Protein AF-A0A0E2YWQ9-F1 (afdb_monomer_lite)

pLDDT: mean 86.14, std 8.33, range [68.44, 97.25]

Foldseek 3Di:
DDPVQVVVLVVLCVVFNDPPDDADSDDDQDQPQRVVVVVCVVVVHDDPDDDDDLVVVQVVQVVQVVVCVVVVHDRPDHNVNSVVSPDRPDDDRPCSCVGRVD

InterPro domains:
  IPR036291 NAD(P)-binding domain superfamily [SSF51735] (2-101)

Radius of gyration: 19.02 Å; chains: 1; bounding box: 44×25×51 Å

Sequence (102 aa):
AHVDDIAQGHLLAFQHGKPGERYILGGDNMLLLQILQLIDEINGTRRKRVNIPINVMLPMAWCMEKIALFTRSEPRATLDSIHMAKKLMFFSSAKAKRELGY

Organism: NCBI:txid314279

Structure (mmCIF, N/CA/C/O backbone):
data_AF-A0A0E2YWQ9-F1
#
_entry.id   AF-A0A0E2YWQ9-F1
#
loop_
_atom_site.group_PDB
_atom_site.id
_atom_site.type_symbol
_atom_site.label_atom_id
_atom_site.label_alt_id
_atom_site.label_comp_id
_atom_site.label_asym_id
_atom_site.label_entity_id
_atom_site.label_seq_id
_atom_site.pdbx_PDB_ins_code
_atom_site.Cartn_x
_atom_site.Cartn_y
_atom_site.Cartn_z
_atom_site.occupancy
_atom_site.B_iso_or_equiv
_atom_site.auth_seq_id
_atom_site.auth_comp_id
_atom_site.auth_asym_id
_atom_site.auth_atom_id
_atom_site.pdbx_PDB_model_num
ATOM 1 N N . ALA A 1 1 ? -2.680 -1.286 -4.955 1.00 79.50 1 ALA A N 1
ATOM 2 C CA . ALA A 1 1 ? -2.201 -2.387 -5.802 1.00 79.50 1 ALA A CA 1
ATOM 3 C C . ALA A 1 1 ? -2.767 -3.644 -5.194 1.00 79.50 1 ALA A C 1
ATOM 5 O O . ALA A 1 1 ? -2.669 -3.814 -3.979 1.00 79.50 1 ALA A O 1
ATOM 6 N N . HIS A 1 2 ? -3.454 -4.425 -6.008 1.00 91.44 2 HIS A N 1
ATOM 7 C CA . HIS A 1 2 ? -3.989 -5.717 -5.633 1.00 91.44 2 HIS A CA 1
ATOM 8 C C . HIS A 1 2 ? -2.854 -6.743 -5.514 1.00 91.44 2 HIS A C 1
ATOM 10 O O . HIS A 1 2 ? -1.740 -6.512 -5.985 1.00 91.44 2 HIS A O 1
ATOM 16 N N . VAL A 1 3 ? -3.128 -7.889 -4.891 1.00 94.19 3 VAL A N 1
ATOM 17 C CA . VAL A 1 3 ? -2.146 -8.984 -4.796 1.00 94.19 3 VAL A CA 1
ATOM 18 C C . VAL A 1 3 ? -1.733 -9.469 -6.192 1.00 94.19 3 VAL A C 1
ATOM 20 O O . VAL A 1 3 ? -0.561 -9.770 -6.413 1.00 94.19 3 VAL A O 1
ATOM 23 N N . ASP A 1 4 ? -2.664 -9.452 -7.147 1.00 94.62 4 ASP A N 1
ATOM 24 C CA . ASP A 1 4 ? -2.399 -9.836 -8.538 1.00 94.62 4 ASP A CA 1
ATOM 25 C C . ASP A 1 4 ? -1.442 -8.864 -9.239 1.00 94.62 4 ASP A C 1
ATOM 27 O O . ASP A 1 4 ? -0.539 -9.307 -9.948 1.00 94.62 4 ASP A O 1
ATOM 31 N N . ASP A 1 5 ? -1.562 -7.557 -8.971 1.00 94.19 5 ASP A N 1
ATOM 32 C CA . ASP A 1 5 ? -0.631 -6.555 -9.501 1.00 94.19 5 ASP A CA 1
ATOM 33 C C . ASP A 1 5 ? 0.790 -6.858 -9.014 1.00 94.19 5 ASP A C 1
ATOM 35 O O . ASP A 1 5 ? 1.741 -6.827 -9.788 1.00 94.19 5 ASP A O 1
ATOM 39 N N . ILE A 1 6 ? 0.949 -7.201 -7.731 1.00 95.62 6 ILE A N 1
ATOM 40 C CA . ILE A 1 6 ? 2.259 -7.519 -7.148 1.00 95.62 6 ILE A CA 1
ATOM 41 C C . ILE A 1 6 ? 2.845 -8.771 -7.808 1.00 95.62 6 ILE A C 1
ATOM 43 O O . ILE A 1 6 ? 4.022 -8.777 -8.175 1.00 95.62 6 ILE A O 1
ATOM 47 N N . ALA A 1 7 ? 2.032 -9.813 -8.004 1.00 96.38 7 ALA A N 1
ATOM 48 C CA . ALA A 1 7 ? 2.453 -11.026 -8.698 1.00 96.38 7 ALA A CA 1
ATOM 49 C C . ALA A 1 7 ? 2.911 -10.723 -10.136 1.00 96.38 7 ALA A C 1
ATOM 51 O O . ALA A 1 7 ? 3.987 -11.163 -10.551 1.00 96.38 7 ALA A O 1
ATOM 52 N N . GLN A 1 8 ? 2.153 -9.906 -10.871 1.00 95.69 8 GLN A N 1
ATOM 53 C CA . GLN A 1 8 ? 2.534 -9.447 -12.205 1.00 95.69 8 GLN A CA 1
ATOM 54 C C . GLN A 1 8 ? 3.811 -8.596 -12.171 1.00 95.69 8 GLN A C 1
ATOM 56 O O . GLN A 1 8 ? 4.704 -8.786 -12.994 1.00 95.69 8 GLN A O 1
ATOM 61 N N . GLY A 1 9 ? 3.953 -7.705 -11.192 1.00 96.00 9 GLY A N 1
ATOM 62 C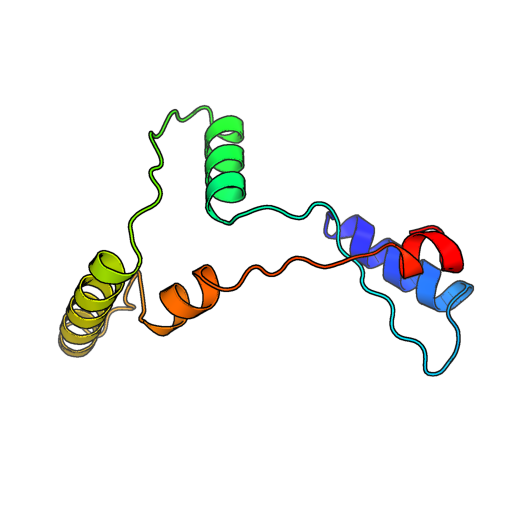 CA . GLY A 1 9 ? 5.142 -6.879 -11.002 1.00 96.00 9 GLY A CA 1
ATOM 63 C C . GLY A 1 9 ? 6.407 -7.705 -10.763 1.00 96.00 9 GLY A C 1
ATOM 64 O O . GLY A 1 9 ? 7.469 -7.355 -11.277 1.00 96.00 9 GLY A O 1
ATOM 65 N N . HIS A 1 10 ? 6.305 -8.838 -10.062 1.00 97.25 10 HIS A N 1
ATOM 66 C CA . HIS A 1 10 ? 7.414 -9.788 -9.930 1.00 97.25 10 HIS A CA 1
ATOM 67 C C . HIS A 1 10 ? 7.800 -10.433 -11.266 1.00 97.25 10 HIS A C 1
ATOM 69 O O . HIS A 1 10 ? 8.992 -10.534 -11.563 1.00 97.25 10 HIS A O 1
ATOM 75 N N . LEU A 1 11 ? 6.822 -10.825 -12.089 1.00 96.94 11 LEU A N 1
ATOM 76 C CA . LEU A 1 11 ? 7.081 -11.352 -13.432 1.00 96.94 11 LEU A CA 1
ATOM 77 C C . LEU A 1 11 ? 7.773 -10.302 -14.318 1.00 96.94 11 LEU A C 1
ATOM 79 O O . LEU A 1 11 ? 8.771 -10.603 -14.972 1.00 96.94 11 LEU A O 1
ATOM 83 N N . LEU A 1 12 ? 7.293 -9.057 -14.286 1.00 96.62 12 LEU A N 1
ATOM 84 C CA . LEU A 1 12 ? 7.879 -7.945 -15.038 1.00 96.62 12 LEU A CA 1
ATOM 85 C C . LEU A 1 12 ? 9.302 -7.626 -14.564 1.00 96.62 12 LEU A C 1
ATOM 87 O O . LEU A 1 12 ? 10.189 -7.388 -15.379 1.00 96.62 12 LEU A O 1
ATOM 91 N N . ALA A 1 13 ? 9.559 -7.679 -13.255 1.00 96.56 13 ALA A N 1
ATOM 92 C CA . ALA A 1 13 ? 10.903 -7.523 -12.707 1.00 96.56 13 ALA A CA 1
ATOM 93 C C . ALA A 1 13 ? 11.846 -8.650 -13.152 1.00 96.56 13 ALA A C 1
ATOM 95 O O . ALA A 1 13 ? 13.020 -8.393 -13.400 1.00 96.56 13 ALA A O 1
ATOM 96 N N . PHE A 1 14 ? 11.350 -9.881 -13.295 1.00 95.44 14 PHE A N 1
ATOM 97 C CA . PHE A 1 14 ? 12.138 -10.984 -13.845 1.00 95.44 14 PHE A CA 1
ATOM 98 C C . PHE A 1 14 ? 12.468 -10.778 -15.333 1.00 95.44 14 PHE A C 1
ATOM 100 O O . PHE A 1 14 ? 13.588 -11.052 -15.754 1.00 95.44 14 PHE A O 1
ATOM 107 N N . GLN A 1 15 ? 11.519 -10.272 -16.125 1.00 96.00 15 GLN A N 1
ATOM 108 C CA . GLN A 1 15 ? 11.680 -10.096 -17.574 1.00 96.00 15 GLN A CA 1
ATOM 109 C C . GLN A 1 15 ? 12.481 -8.844 -17.962 1.00 96.00 15 GLN A C 1
ATOM 111 O O . GLN A 1 15 ? 13.232 -8.868 -18.937 1.00 96.00 15 GLN A O 1
ATOM 116 N N . HIS A 1 16 ? 12.305 -7.744 -17.229 1.00 96.19 16 HIS A N 1
ATOM 117 C CA . HIS A 1 16 ? 12.801 -6.413 -17.605 1.00 96.19 16 HIS A CA 1
ATOM 118 C C . HIS A 1 16 ? 13.659 -5.744 -16.525 1.00 96.19 16 HIS A C 1
ATOM 120 O O . HIS A 1 16 ? 14.265 -4.699 -16.770 1.00 96.19 16 HIS A O 1
ATOM 126 N N . GLY A 1 17 ? 13.720 -6.325 -15.325 1.00 95.19 17 GLY A N 1
ATOM 127 C CA . GLY A 1 17 ? 14.497 -5.777 -14.223 1.00 95.19 17 GLY A CA 1
ATOM 128 C C . GLY A 1 17 ? 16.001 -5.879 -14.450 1.00 95.19 17 GLY A C 1
ATOM 129 O O . GLY A 1 17 ? 16.507 -6.732 -15.179 1.00 95.19 17 GLY A O 1
ATOM 130 N N . LYS A 1 18 ? 16.735 -4.986 -13.786 1.00 96.75 18 LYS A N 1
ATOM 131 C CA . LYS A 1 18 ? 18.199 -4.947 -13.825 1.00 96.75 18 LYS A CA 1
ATOM 132 C C . LYS A 1 18 ? 18.786 -5.494 -12.519 1.00 96.75 18 LYS A C 1
ATOM 134 O O . LYS A 1 18 ? 18.301 -5.125 -11.445 1.00 96.75 18 LYS A O 1
ATOM 139 N N . PRO A 1 19 ? 19.838 -6.331 -12.568 1.00 95.31 19 PRO A N 1
ATOM 140 C CA . PRO A 1 19 ? 20.523 -6.790 -11.364 1.00 95.31 19 PRO A CA 1
ATOM 141 C C . PRO A 1 19 ? 21.008 -5.621 -10.498 1.00 95.31 19 PRO A C 1
ATOM 143 O O . PRO A 1 19 ? 21.572 -4.656 -11.006 1.00 95.31 19 PRO A O 1
ATOM 146 N N . GLY A 1 20 ? 20.786 -5.714 -9.185 1.00 95.12 20 GLY A N 1
ATOM 147 C CA . GLY A 1 20 ? 21.152 -4.671 -8.217 1.00 95.12 20 GLY A CA 1
ATOM 148 C C . GLY A 1 20 ? 20.111 -3.559 -8.040 1.00 95.12 20 GLY A C 1
ATOM 149 O O . GLY A 1 20 ? 20.185 -2.815 -7.062 1.00 95.12 20 GLY A O 1
ATOM 150 N N . GLU A 1 21 ? 19.105 -3.473 -8.913 1.00 96.19 21 GLU A N 1
ATOM 151 C CA . GLU A 1 21 ? 18.051 -2.468 -8.807 1.00 96.19 21 GLU A CA 1
ATOM 152 C C . GLU A 1 21 ? 16.908 -2.899 -7.878 1.00 96.19 21 GLU A C 1
ATOM 154 O O . GLU A 1 21 ? 16.590 -4.077 -7.721 1.00 96.19 21 GLU A O 1
ATOM 159 N N . ARG A 1 22 ? 16.253 -1.907 -7.264 1.00 96.12 22 ARG A N 1
ATOM 160 C CA . ARG A 1 22 ? 15.047 -2.091 -6.441 1.00 96.12 22 ARG A CA 1
ATOM 161 C C . ARG A 1 22 ? 13.859 -1.382 -7.076 1.00 96.12 22 ARG A C 1
ATOM 163 O O . ARG A 1 22 ? 14.000 -0.239 -7.521 1.00 96.12 22 ARG A O 1
ATOM 170 N N . TYR A 1 23 ? 12.704 -2.038 -7.070 1.00 95.38 23 TYR A N 1
ATOM 171 C CA . TYR A 1 23 ? 11.454 -1.540 -7.639 1.00 95.38 23 TYR A CA 1
ATOM 172 C C . TYR A 1 23 ? 10.353 -1.612 -6.583 1.00 95.38 23 TYR A C 1
ATOM 174 O O . TYR A 1 23 ? 10.131 -2.659 -5.983 1.00 95.38 23 TYR A O 1
ATOM 182 N N . ILE A 1 24 ? 9.690 -0.484 -6.327 1.00 96.00 24 ILE A N 1
ATOM 183 C CA . ILE A 1 24 ? 8.552 -0.429 -5.407 1.00 96.00 24 ILE A CA 1
ATOM 184 C C . ILE A 1 24 ? 7.293 -0.802 -6.188 1.00 96.00 24 ILE A C 1
ATOM 186 O O . ILE A 1 24 ? 6.935 -0.105 -7.138 1.00 96.00 24 ILE A O 1
ATOM 190 N N . LEU A 1 25 ? 6.621 -1.869 -5.756 1.00 95.06 25 LEU A N 1
ATOM 191 C CA . LEU A 1 25 ? 5.344 -2.327 -6.303 1.00 95.06 25 LEU A CA 1
ATOM 192 C C . LEU A 1 25 ? 4.186 -1.829 -5.426 1.00 95.06 25 LEU A C 1
ATOM 194 O O . LEU A 1 25 ? 3.580 -2.573 -4.662 1.00 95.06 25 LEU A O 1
ATOM 198 N N . GLY A 1 26 ? 3.923 -0.525 -5.474 1.00 92.00 26 GLY A N 1
ATOM 199 C CA . GLY A 1 26 ? 2.814 0.123 -4.763 1.00 92.00 26 GLY A CA 1
ATOM 200 C C . GLY A 1 26 ? 1.670 0.509 -5.701 1.00 92.00 26 GLY A C 1
ATOM 201 O O . GLY A 1 26 ? 1.873 0.622 -6.910 1.00 92.00 26 GLY A O 1
ATOM 202 N N . GLY A 1 27 ? 0.479 0.745 -5.153 1.00 87.88 27 GLY A N 1
ATOM 203 C CA . GLY A 1 27 ? -0.615 1.400 -5.882 1.00 87.88 27 GLY A CA 1
ATOM 204 C C . GLY A 1 27 ? -0.888 2.776 -5.300 1.00 87.88 27 GLY A C 1
ATOM 205 O O . GLY A 1 27 ? 0.040 3.562 -5.124 1.00 87.88 27 GLY A O 1
ATOM 206 N N . ASP A 1 28 ? -2.148 3.047 -4.978 1.00 88.62 28 ASP A N 1
ATOM 207 C CA . ASP A 1 28 ? -2.538 4.339 -4.431 1.00 88.62 28 ASP A CA 1
ATOM 208 C C . ASP A 1 28 ? -2.051 4.542 -2.996 1.00 88.62 28 ASP A C 1
ATOM 210 O O . ASP A 1 28 ? -2.131 3.657 -2.140 1.00 88.62 28 ASP A O 1
ATOM 214 N N . ASN A 1 29 ? -1.568 5.753 -2.736 1.00 89.00 29 ASN A N 1
ATOM 215 C CA . ASN A 1 29 ? -1.205 6.196 -1.401 1.00 89.00 29 ASN A CA 1
ATOM 216 C C . ASN A 1 29 ? -2.475 6.611 -0.657 1.00 89.00 29 ASN A C 1
ATOM 218 O O . ASN A 1 29 ? -3.083 7.631 -0.980 1.00 89.00 29 ASN A O 1
ATOM 222 N N . MET A 1 30 ? -2.861 5.826 0.347 1.00 86.81 30 MET A N 1
ATOM 223 C CA . MET A 1 30 ? -4.054 6.075 1.152 1.00 86.81 30 MET A CA 1
ATOM 224 C C . MET A 1 30 ? -3.707 6.192 2.633 1.00 86.81 30 MET A C 1
ATOM 226 O O . MET A 1 30 ? -2.893 5.442 3.172 1.00 86.81 30 MET A O 1
ATOM 230 N N . LEU A 1 31 ? -4.361 7.128 3.315 1.00 86.19 31 LEU A N 1
ATOM 231 C CA . LEU A 1 31 ? -4.360 7.196 4.772 1.00 86.19 31 LEU A CA 1
ATOM 232 C C . LEU A 1 31 ? -5.131 6.008 5.355 1.00 86.19 31 LEU A C 1
ATOM 234 O O . LEU A 1 31 ? -6.132 5.574 4.785 1.00 86.19 31 LEU A O 1
ATOM 238 N N . LEU A 1 32 ? -4.759 5.560 6.558 1.00 83.06 32 LEU A N 1
ATOM 239 C CA . LEU A 1 32 ? -5.497 4.506 7.267 1.00 83.06 32 LEU A CA 1
ATOM 240 C C . LEU A 1 32 ? -6.994 4.837 7.401 1.00 83.06 32 LEU A C 1
ATOM 242 O O . LEU A 1 32 ? -7.845 3.973 7.210 1.00 83.06 32 LEU A O 1
ATOM 246 N N . LEU A 1 33 ? -7.327 6.105 7.671 1.00 85.12 33 LEU A N 1
ATOM 247 C CA . LEU A 1 33 ? -8.716 6.566 7.730 1.00 85.12 33 LEU A CA 1
ATOM 248 C C . LEU A 1 33 ? -9.453 6.361 6.398 1.00 85.12 33 LEU A C 1
ATOM 250 O O . L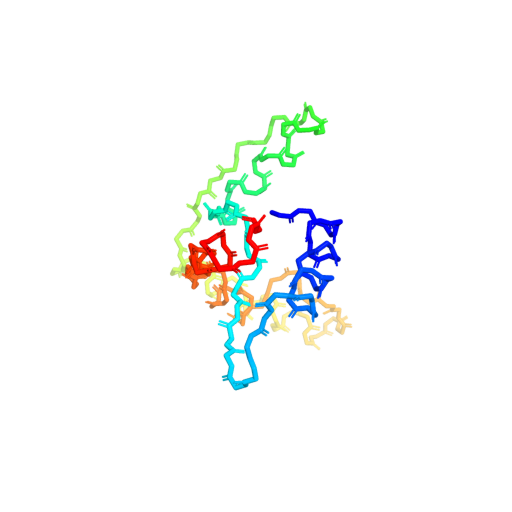EU A 1 33 ? -10.597 5.920 6.414 1.00 85.12 33 LEU A O 1
ATOM 254 N N . GLN A 1 34 ? -8.797 6.642 5.269 1.00 88.06 34 GLN A N 1
ATOM 255 C CA . GLN A 1 34 ? -9.380 6.471 3.936 1.00 88.06 34 GLN A CA 1
ATOM 256 C C . GLN A 1 34 ? -9.613 4.991 3.622 1.00 88.06 34 GLN A C 1
ATOM 258 O O . GLN A 1 34 ? -10.669 4.644 3.108 1.00 88.06 34 GLN A O 1
ATOM 263 N N . ILE A 1 35 ? -8.680 4.108 3.996 1.00 88.44 35 ILE A N 1
ATOM 264 C CA . ILE A 1 35 ? -8.850 2.652 3.849 1.00 88.44 35 ILE A CA 1
ATOM 265 C C . ILE A 1 35 ? -10.079 2.180 4.637 1.00 88.44 35 ILE A C 1
ATOM 267 O O . ILE A 1 35 ? -10.925 1.457 4.119 1.00 88.44 35 ILE A O 1
ATOM 271 N N . LEU A 1 36 ? -10.216 2.625 5.887 1.00 88.31 36 LEU A N 1
ATOM 272 C CA . LEU A 1 36 ? -11.349 2.260 6.737 1.00 88.31 36 LEU A CA 1
ATOM 273 C C . LEU A 1 36 ? -12.689 2.815 6.222 1.00 88.31 36 LEU A C 1
ATOM 275 O O . LEU A 1 36 ? -13.716 2.157 6.374 1.00 88.31 36 LEU A O 1
ATOM 279 N N . GLN A 1 37 ? -12.686 4.011 5.629 1.00 90.44 37 GLN A N 1
ATOM 280 C CA . GLN A 1 37 ? -13.861 4.599 4.977 1.00 90.44 37 GLN A CA 1
ATOM 281 C C . GLN A 1 37 ? -14.243 3.838 3.701 1.00 90.44 37 GLN A C 1
ATOM 283 O O . GLN A 1 37 ? -15.424 3.593 3.485 1.00 90.44 37 GLN A O 1
ATOM 288 N N . LEU A 1 38 ? -13.263 3.400 2.908 1.00 90.00 38 LEU A N 1
ATOM 289 C CA . LEU A 1 38 ? -13.503 2.579 1.722 1.00 90.00 38 LEU A CA 1
ATOM 290 C C . LEU A 1 38 ? -14.139 1.230 2.095 1.00 90.00 38 LEU A C 1
ATOM 292 O O . LEU A 1 38 ? -15.094 0.795 1.463 1.00 90.00 38 LEU A O 1
ATOM 296 N N . ILE A 1 39 ? -13.667 0.590 3.171 1.00 90.75 39 ILE A N 1
ATOM 297 C CA . ILE A 1 39 ? -14.266 -0.651 3.693 1.00 90.75 39 ILE A CA 1
ATOM 298 C C . ILE A 1 39 ? -15.725 -0.429 4.119 1.00 90.75 39 ILE A C 1
ATOM 300 O O . ILE A 1 39 ? -16.579 -1.283 3.884 1.00 90.75 39 ILE A O 1
ATOM 304 N N . ASP A 1 40 ? -16.019 0.698 4.762 1.00 90.12 40 ASP A N 1
ATOM 305 C CA . ASP A 1 40 ? -17.382 1.050 5.167 1.00 90.12 40 ASP A CA 1
ATOM 306 C C . ASP A 1 40 ? -18.311 1.250 3.971 1.00 90.12 40 ASP A C 1
ATOM 308 O O . ASP A 1 40 ? -19.456 0.800 4.005 1.00 90.12 40 ASP A O 1
ATOM 312 N N . GLU A 1 41 ? -17.809 1.909 2.927 1.00 90.75 41 GLU A N 1
ATOM 313 C CA . GLU A 1 41 ? -18.526 2.129 1.676 1.00 90.75 41 GLU A CA 1
ATOM 314 C C . GLU A 1 41 ? -18.848 0.801 0.984 1.00 90.75 41 GLU A C 1
ATOM 316 O O . GLU A 1 41 ? -20.008 0.558 0.654 1.00 90.75 41 GLU A O 1
ATOM 321 N N . ILE A 1 42 ? -17.864 -0.099 0.876 1.00 91.88 42 ILE A N 1
ATOM 322 C CA . ILE A 1 42 ? -18.041 -1.442 0.302 1.00 91.88 42 ILE A CA 1
ATOM 323 C C . ILE A 1 42 ? -19.081 -2.258 1.087 1.00 91.88 42 ILE A C 1
ATOM 325 O O . ILE A 1 42 ? -19.911 -2.939 0.492 1.00 91.88 42 ILE A O 1
ATOM 329 N N . ASN A 1 43 ? -19.075 -2.176 2.421 1.00 91.69 43 ASN A N 1
ATOM 330 C CA . ASN A 1 43 ? -20.030 -2.896 3.272 1.00 91.69 43 ASN A CA 1
ATOM 331 C C . ASN A 1 43 ? -21.403 -2.204 3.385 1.00 91.69 43 ASN A C 1
ATOM 333 O O . ASN A 1 43 ? -22.292 -2.716 4.067 1.00 91.69 43 ASN A O 1
ATOM 337 N N . GLY A 1 44 ? -21.582 -1.018 2.792 1.00 88.88 44 GLY A N 1
ATOM 338 C CA . GLY A 1 44 ? -22.802 -0.217 2.925 1.00 88.88 44 GLY A CA 1
ATOM 339 C C . GLY A 1 44 ? -23.046 0.334 4.337 1.00 88.88 44 GLY A C 1
ATOM 340 O O . GLY A 1 44 ? -24.134 0.830 4.638 1.00 88.88 44 GLY A O 1
ATOM 341 N N . THR A 1 45 ? -22.057 0.273 5.231 1.00 84.50 45 THR A N 1
ATOM 342 C CA . THR A 1 45 ? -22.194 0.733 6.615 1.00 84.50 45 THR A CA 1
ATOM 343 C C . THR A 1 45 ? -21.701 2.165 6.756 1.00 84.50 45 THR A C 1
ATOM 345 O O . THR A 1 45 ? -20.502 2.416 6.740 1.00 84.50 45 THR A O 1
ATOM 348 N N . ARG A 1 46 ? -22.594 3.134 6.979 1.00 72.50 46 ARG A N 1
ATOM 349 C CA . ARG A 1 46 ? -22.174 4.522 7.244 1.00 72.50 46 ARG A CA 1
ATOM 350 C C . ARG A 1 46 ? -21.702 4.695 8.688 1.00 72.50 46 ARG A C 1
ATOM 352 O O . ARG A 1 46 ? -22.495 5.043 9.562 1.00 72.50 46 ARG A O 1
ATOM 359 N N . ARG A 1 47 ? -20.404 4.508 8.950 1.00 77.00 47 ARG A N 1
ATOM 360 C CA . ARG A 1 47 ? -19.794 4.918 10.226 1.00 77.00 47 ARG A CA 1
ATOM 361 C C . ARG A 1 47 ? -19.165 6.299 10.077 1.00 77.00 47 ARG A C 1
ATOM 363 O O . ARG A 1 47 ? -18.380 6.552 9.168 1.00 77.00 47 ARG A O 1
ATOM 370 N N . LYS A 1 48 ? -19.470 7.208 11.007 1.00 78.06 48 LYS A N 1
ATOM 371 C CA . LYS A 1 48 ? -18.761 8.492 11.116 1.00 78.06 48 LYS A CA 1
ATOM 372 C C . LYS A 1 48 ? -17.378 8.248 11.715 1.00 78.06 48 LYS A C 1
ATOM 374 O O . LYS A 1 48 ? -17.183 8.379 12.920 1.00 78.06 48 LYS A O 1
ATOM 379 N N . ARG A 1 49 ? -16.424 7.842 10.877 1.00 81.69 49 ARG A N 1
ATOM 380 C CA . ARG A 1 49 ? -15.025 7.707 11.289 1.00 81.69 49 ARG A CA 1
ATOM 381 C C . ARG A 1 49 ? -14.419 9.094 11.463 1.00 81.69 49 ARG A C 1
ATOM 383 O O . ARG A 1 49 ? -14.452 9.904 10.540 1.00 81.69 49 ARG A O 1
ATOM 390 N N . VAL A 1 50 ? -13.874 9.354 12.644 1.00 80.62 50 VAL A N 1
ATOM 391 C CA . VAL A 1 50 ? -13.178 10.601 12.975 1.00 80.62 50 VAL A CA 1
ATOM 392 C C . VAL A 1 50 ? -11.709 10.305 13.235 1.00 80.62 50 VAL A C 1
ATOM 394 O O . VAL A 1 50 ? -11.368 9.253 13.776 1.00 80.62 50 VAL A O 1
ATOM 397 N N . ASN A 1 51 ? -10.836 11.227 12.835 1.00 78.88 51 ASN A N 1
ATOM 398 C CA . ASN A 1 51 ? -9.424 11.143 13.177 1.00 78.88 51 ASN A CA 1
ATOM 399 C C . ASN A 1 51 ? -9.246 11.581 14.637 1.00 78.88 51 ASN A C 1
ATOM 401 O O . ASN A 1 51 ? -9.554 12.723 14.979 1.00 78.88 51 ASN A O 1
ATOM 405 N N . ILE A 1 52 ? -8.795 10.667 15.496 1.00 81.06 52 ILE A N 1
ATOM 406 C CA . ILE A 1 52 ? -8.578 10.947 16.916 1.00 81.06 52 ILE A CA 1
ATOM 407 C C . ILE A 1 52 ? -7.142 11.456 17.097 1.00 81.06 52 ILE A C 1
ATOM 409 O O . ILE A 1 52 ? -6.207 10.805 16.625 1.00 81.06 52 ILE A O 1
ATOM 413 N N . PRO A 1 53 ? -6.928 12.581 17.804 1.00 83.06 53 PRO A N 1
ATOM 414 C CA . PRO A 1 53 ? -5.587 13.071 18.090 1.00 83.06 53 PRO A CA 1
ATOM 415 C C . PRO A 1 53 ? -4.742 12.024 18.823 1.00 83.06 53 PRO A C 1
ATOM 417 O O . PRO A 1 53 ? -5.167 11.445 19.824 1.00 83.06 53 PRO A O 1
ATOM 420 N N . ILE A 1 54 ? -3.502 11.837 18.370 1.00 79.12 54 ILE A N 1
ATOM 421 C CA . ILE A 1 54 ? -2.565 10.844 18.925 1.00 79.12 54 ILE A CA 1
ATOM 422 C C . ILE A 1 54 ? -2.347 11.044 20.430 1.00 79.12 54 ILE A C 1
ATOM 424 O O . ILE A 1 54 ? -2.277 10.069 21.170 1.00 79.12 54 ILE A O 1
ATOM 428 N N . ASN A 1 55 ? -2.331 12.294 20.898 1.00 81.62 55 ASN A N 1
ATOM 429 C CA . ASN A 1 55 ? -2.165 12.626 22.317 1.00 81.62 55 ASN A CA 1
ATOM 430 C C . ASN A 1 55 ? -3.264 12.027 23.210 1.00 81.62 55 ASN A C 1
ATOM 432 O O . ASN A 1 55 ? -3.016 11.773 24.382 1.00 81.62 55 ASN A O 1
ATOM 436 N N . VAL A 1 56 ? -4.460 11.789 22.663 1.00 83.75 56 VAL A N 1
ATOM 437 C CA . VAL A 1 56 ? -5.568 11.123 23.367 1.00 83.75 56 VAL A CA 1
ATOM 438 C C . VAL A 1 56 ? -5.460 9.604 23.233 1.00 83.75 56 VAL A C 1
ATOM 440 O O . VAL A 1 56 ? -5.783 8.863 24.157 1.00 83.75 56 VAL A O 1
ATOM 443 N N . MET A 1 57 ? -4.978 9.126 22.087 1.00 82.56 57 MET A N 1
ATOM 444 C CA . MET A 1 57 ? -4.902 7.698 21.793 1.00 82.56 57 MET A CA 1
ATOM 445 C C . MET A 1 57 ? -3.767 6.996 22.562 1.00 82.56 57 MET A C 1
ATOM 447 O O . MET A 1 57 ? -3.940 5.858 22.986 1.00 82.56 57 MET A O 1
ATOM 451 N N . LEU A 1 58 ? -2.638 7.675 22.800 1.00 82.94 58 LEU A N 1
ATOM 452 C CA . LEU A 1 58 ? -1.497 7.142 23.562 1.00 82.94 58 LEU A CA 1
ATOM 453 C C . LEU A 1 58 ? -1.852 6.710 25.002 1.00 82.94 58 LEU A C 1
ATOM 455 O O . LEU A 1 58 ? -1.602 5.550 25.333 1.00 82.94 58 LEU A O 1
ATOM 459 N N . PRO A 1 59 ? -2.456 7.557 25.865 1.00 85.25 59 PRO A N 1
ATOM 460 C CA . PRO A 1 59 ? -2.843 7.127 27.211 1.00 85.25 59 PRO A CA 1
ATOM 461 C C . PRO A 1 59 ? -3.916 6.031 27.180 1.00 85.25 59 PRO A C 1
ATOM 463 O O . PRO A 1 59 ? -3.901 5.139 28.024 1.00 85.25 59 PRO A O 1
ATOM 466 N N . MET A 1 60 ? -4.807 6.046 26.180 1.00 83.75 60 MET A N 1
ATOM 467 C CA . MET A 1 60 ? -5.813 4.998 25.994 1.00 83.75 60 MET A CA 1
ATOM 468 C C . MET A 1 60 ? -5.163 3.638 25.703 1.00 83.75 60 MET A C 1
ATOM 470 O O . MET A 1 60 ? -5.485 2.660 26.374 1.00 83.75 60 MET A O 1
ATOM 474 N N . ALA A 1 61 ? -4.223 3.569 24.755 1.00 82.88 61 ALA A N 1
ATOM 475 C CA . ALA A 1 61 ? -3.501 2.329 24.465 1.00 82.88 61 ALA A CA 1
ATOM 476 C C . ALA A 1 61 ? -2.678 1.848 25.659 1.00 82.88 61 ALA A C 1
ATOM 478 O O . ALA A 1 61 ? -2.702 0.660 25.958 1.00 82.88 61 ALA A O 1
ATOM 479 N N . TRP A 1 62 ? -2.029 2.754 26.396 1.00 85.12 62 TRP A N 1
ATOM 480 C CA . TRP A 1 62 ? -1.314 2.383 27.617 1.00 85.12 62 TRP A CA 1
ATOM 481 C C . TRP A 1 62 ? -2.246 1.732 28.653 1.00 85.12 62 TRP A C 1
ATOM 483 O O . TRP A 1 62 ? -1.927 0.675 29.199 1.00 85.12 62 TRP A O 1
ATOM 493 N N . CYS A 1 63 ? -3.435 2.302 28.884 1.00 84.50 63 CYS A N 1
ATOM 494 C CA . CYS A 1 63 ? -4.443 1.698 29.759 1.00 84.50 63 CYS A CA 1
ATOM 495 C C . CYS A 1 63 ? -4.904 0.326 29.242 1.00 84.50 63 CYS A C 1
ATOM 497 O O . CYS A 1 63 ? -5.003 -0.623 30.021 1.00 84.50 63 CYS A O 1
ATOM 499 N N . MET A 1 64 ? -5.157 0.199 27.935 1.00 82.31 64 MET A N 1
ATOM 500 C CA . MET A 1 64 ? -5.580 -1.062 27.317 1.00 82.31 64 MET A CA 1
ATOM 501 C C . MET A 1 64 ? -4.508 -2.149 27.433 1.00 82.31 64 MET A C 1
ATOM 503 O O . MET A 1 64 ? -4.845 -3.280 27.765 1.00 82.31 64 MET A O 1
ATOM 507 N N . GLU A 1 65 ? -3.233 -1.817 27.236 1.00 84.88 65 GLU A N 1
ATOM 508 C CA . GLU A 1 65 ? -2.105 -2.736 27.427 1.00 84.88 65 GLU A CA 1
ATOM 509 C C . GLU A 1 65 ? -1.975 -3.193 28.885 1.00 84.88 65 GLU A C 1
ATOM 511 O O . GLU A 1 65 ? -1.749 -4.374 29.147 1.00 84.88 65 GLU A O 1
ATOM 516 N N . LYS A 1 66 ? -2.170 -2.293 29.859 1.00 84.56 66 LYS A N 1
ATOM 517 C CA . LYS A 1 66 ? -2.148 -2.654 31.288 1.00 84.56 66 LYS A CA 1
ATOM 518 C C . LYS A 1 66 ? -3.296 -3.586 31.669 1.00 84.56 66 LYS A C 1
ATOM 520 O O . LYS A 1 66 ? -3.080 -4.549 32.404 1.00 84.56 66 LYS A O 1
ATOM 525 N N . ILE A 1 67 ? -4.495 -3.337 31.147 1.00 83.56 67 ILE A N 1
ATOM 526 C CA . ILE A 1 67 ? -5.655 -4.214 31.354 1.00 83.56 67 ILE A CA 1
ATOM 527 C C . ILE A 1 67 ? -5.432 -5.561 30.658 1.00 83.56 67 ILE A C 1
ATOM 529 O O . ILE A 1 67 ? -5.714 -6.603 31.246 1.00 83.56 67 ILE A O 1
ATOM 533 N N . ALA A 1 68 ? -4.891 -5.559 29.441 1.00 82.06 68 ALA A N 1
ATOM 534 C CA . ALA A 1 68 ? -4.530 -6.757 28.686 1.00 82.06 68 ALA A CA 1
ATOM 535 C C . ALA A 1 68 ? -3.506 -7.624 29.430 1.00 82.06 68 ALA A C 1
ATOM 537 O O . ALA A 1 68 ? -3.667 -8.840 29.495 1.00 82.06 68 ALA A O 1
ATOM 538 N N . LEU A 1 69 ? -2.510 -7.006 30.075 1.00 80.88 69 LEU A N 1
ATOM 539 C CA . LEU A 1 69 ? -1.532 -7.709 30.906 1.00 80.88 69 LEU A CA 1
ATOM 540 C C . LEU A 1 69 ? -2.203 -8.453 32.072 1.00 80.88 69 LEU A C 1
ATOM 542 O O . LEU A 1 69 ? -1.812 -9.571 32.404 1.00 80.88 69 LEU A O 1
ATOM 546 N N . PHE A 1 70 ? -3.235 -7.853 32.669 1.00 82.81 70 PHE A N 1
ATOM 547 C CA . PHE A 1 70 ? -3.998 -8.461 33.760 1.00 82.81 70 PHE A CA 1
ATOM 548 C C . PHE A 1 70 ? -4.993 -9.527 33.269 1.00 82.81 70 PHE A C 1
ATOM 550 O O . PHE A 1 70 ? -5.172 -10.559 33.907 1.00 82.81 70 PHE A O 1
ATOM 557 N N . THR A 1 71 ? -5.616 -9.301 32.112 1.00 80.31 71 THR A N 1
ATOM 558 C CA . THR A 1 71 ? -6.649 -10.176 31.524 1.00 80.31 71 THR A CA 1
ATOM 559 C C . THR A 1 71 ? -6.092 -11.244 30.576 1.00 80.31 71 THR A C 1
ATOM 561 O O . THR A 1 71 ? -6.866 -12.040 30.047 1.00 80.31 71 THR A O 1
ATOM 564 N N . ARG A 1 72 ? -4.768 -11.271 30.344 1.00 76.00 72 ARG A N 1
ATOM 565 C CA . ARG A 1 72 ? -4.064 -12.130 29.364 1.00 76.00 72 ARG A CA 1
ATOM 566 C C . ARG A 1 72 ? -4.712 -12.143 27.971 1.00 76.00 72 ARG A C 1
ATOM 568 O O . ARG A 1 72 ? -4.639 -13.139 27.259 1.00 76.00 72 ARG A O 1
ATOM 575 N N . SER A 1 73 ? -5.369 -11.050 27.602 1.00 72.50 73 SER A N 1
ATOM 576 C CA . SER A 1 73 ? -6.078 -10.897 26.330 1.00 72.50 73 SER A CA 1
ATOM 577 C C . SER A 1 73 ? -5.303 -9.955 25.418 1.00 72.50 73 SER A C 1
ATOM 579 O O . SER A 1 73 ? -4.645 -9.041 25.908 1.00 72.50 73 SER A O 1
ATOM 581 N N . GLU A 1 74 ? -5.381 -10.141 24.101 1.00 70.56 74 GLU A N 1
ATOM 582 C CA . GLU A 1 74 ? -4.689 -9.243 23.173 1.00 70.56 74 GLU A CA 1
ATOM 583 C C . GLU A 1 74 ? -5.323 -7.839 23.183 1.00 70.56 74 GLU A C 1
ATOM 585 O O . GLU A 1 74 ? -6.538 -7.695 22.981 1.00 70.56 74 GLU A O 1
ATOM 590 N N . PRO A 1 75 ? -4.531 -6.779 23.421 1.00 72.19 75 PRO A N 1
ATOM 591 C CA . PRO A 1 75 ? -5.037 -5.418 23.379 1.00 72.19 75 PRO A CA 1
ATOM 592 C C . PRO A 1 75 ? -5.412 -5.054 21.939 1.00 72.19 75 PRO A C 1
ATOM 594 O O . PRO A 1 75 ? -4.595 -5.121 21.026 1.00 72.19 75 PRO A O 1
ATOM 597 N N . ARG A 1 76 ? -6.650 -4.586 21.736 1.00 68.44 76 ARG A N 1
ATOM 598 C CA . ARG A 1 76 ? -7.131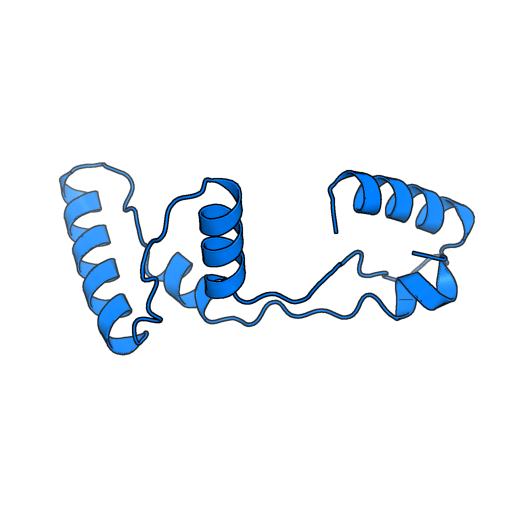 -4.117 20.419 1.00 68.44 76 ARG A CA 1
ATOM 599 C C . ARG A 1 76 ? -6.346 -2.921 19.862 1.00 68.44 76 ARG A C 1
ATOM 601 O 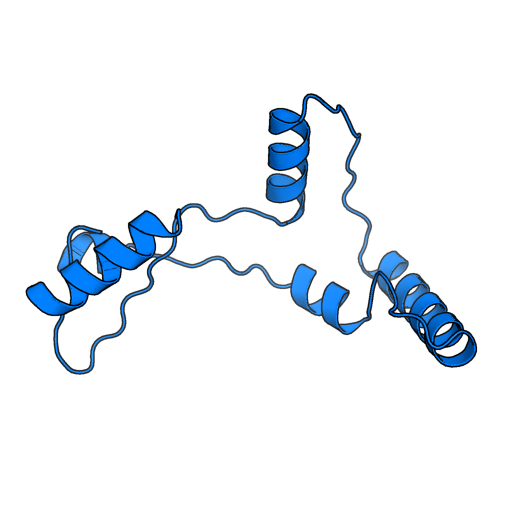O . ARG A 1 76 ? -6.436 -2.652 18.669 1.00 68.44 76 ARG A O 1
ATOM 608 N N . ALA A 1 77 ? -5.637 -2.184 20.715 1.00 69.38 77 ALA A N 1
ATOM 609 C CA . ALA A 1 77 ? -4.770 -1.077 20.334 1.00 69.38 77 ALA A CA 1
ATOM 610 C C . ALA A 1 77 ? -3.532 -1.064 21.238 1.00 69.38 77 ALA A C 1
ATOM 612 O O . ALA A 1 77 ? -3.669 -0.993 22.459 1.00 69.38 77 ALA A O 1
ATOM 613 N N . THR A 1 78 ? -2.346 -1.111 20.629 1.00 75.94 78 THR A N 1
ATOM 614 C CA . THR A 1 78 ? -1.051 -0.971 21.313 1.00 75.94 78 THR A CA 1
ATOM 615 C C . THR A 1 78 ? -0.401 0.367 20.990 1.00 75.94 78 THR A C 1
ATOM 617 O O . THR A 1 78 ? -0.689 0.976 19.955 1.00 75.94 78 THR A O 1
ATOM 620 N N . LEU A 1 79 ? 0.513 0.819 21.846 1.00 74.44 79 LEU A N 1
ATOM 621 C CA . LEU A 1 79 ? 1.338 2.004 21.609 1.00 74.44 79 LEU A CA 1
ATOM 622 C C . LEU A 1 79 ? 2.111 1.891 20.286 1.00 74.44 79 LEU A C 1
ATOM 624 O O . LEU A 1 79 ? 2.193 2.863 19.532 1.00 74.44 79 LEU A O 1
ATOM 628 N N . ASP A 1 80 ? 2.596 0.695 19.958 1.00 73.25 80 ASP A N 1
ATOM 629 C CA . ASP A 1 80 ? 3.277 0.422 18.690 1.00 73.25 80 ASP A CA 1
ATOM 630 C C . ASP A 1 80 ? 2.341 0.564 17.488 1.00 73.25 80 ASP A C 1
ATOM 632 O O . ASP A 1 80 ? 2.693 1.218 16.504 1.00 73.25 80 ASP A O 1
ATOM 636 N N . SER A 1 81 ? 1.112 0.046 17.586 1.00 73.50 81 SER A N 1
ATOM 637 C CA . SER A 1 81 ? 0.097 0.193 16.533 1.00 73.50 81 SER A CA 1
ATOM 638 C C . SER A 1 81 ? -0.222 1.666 16.264 1.00 73.50 81 SER A C 1
ATOM 640 O O . SER A 1 81 ? -0.379 2.080 15.114 1.00 73.50 81 SER A O 1
ATOM 642 N N . ILE A 1 82 ? -0.264 2.483 17.320 1.00 76.19 82 ILE A N 1
ATOM 643 C CA . ILE A 1 82 ? -0.484 3.931 17.225 1.00 76.19 82 ILE A CA 1
ATOM 644 C C . ILE A 1 82 ? 0.689 4.627 16.534 1.00 76.19 82 ILE A C 1
ATOM 646 O O . ILE A 1 82 ? 0.484 5.458 15.644 1.00 76.19 82 ILE A O 1
ATOM 650 N N . HIS A 1 83 ? 1.921 4.302 16.926 1.00 76.31 83 HIS A N 1
ATOM 651 C CA . HIS A 1 83 ? 3.108 4.874 16.299 1.00 76.31 83 HIS A CA 1
ATOM 652 C C . HIS A 1 83 ? 3.231 4.477 14.828 1.00 76.31 83 HIS A C 1
ATOM 654 O O . HIS A 1 83 ? 3.573 5.322 13.998 1.00 76.31 83 HIS A O 1
ATOM 660 N N . MET A 1 84 ? 2.896 3.234 14.482 1.00 71.25 84 MET A N 1
ATOM 661 C CA . MET A 1 84 ? 2.836 2.790 13.093 1.00 71.25 84 MET A CA 1
ATOM 662 C C . MET A 1 84 ? 1.772 3.552 12.301 1.00 71.25 84 MET A C 1
ATOM 664 O O . MET A 1 84 ? 2.074 4.043 11.216 1.00 71.25 84 MET A O 1
ATOM 668 N N . ALA A 1 85 ? 0.571 3.732 12.859 1.00 72.88 85 ALA A N 1
ATOM 669 C CA . ALA A 1 85 ? -0.513 4.469 12.208 1.00 72.88 85 ALA A CA 1
ATOM 670 C C . ALA A 1 85 ? -0.177 5.951 11.950 1.00 72.88 85 ALA A C 1
ATOM 672 O O . ALA A 1 85 ? -0.704 6.549 11.012 1.00 72.88 85 ALA A O 1
ATOM 673 N N . LYS A 1 86 ? 0.717 6.551 12.751 1.00 71.94 86 LYS A N 1
ATOM 674 C CA . LYS A 1 86 ? 1.220 7.917 12.529 1.00 71.94 86 LYS A CA 1
ATOM 675 C C . LYS A 1 86 ? 2.102 8.020 11.282 1.00 71.94 86 LYS A C 1
ATOM 677 O O . LYS A 1 86 ? 2.194 9.091 10.681 1.00 71.94 86 LYS A O 1
ATOM 682 N N . LYS A 1 87 ? 2.810 6.949 10.919 1.00 69.94 87 LYS A N 1
ATOM 683 C CA . LYS A 1 87 ? 3.786 6.991 9.832 1.00 69.94 87 LYS A CA 1
ATOM 684 C C . LYS A 1 87 ? 3.056 6.950 8.492 1.00 69.94 87 LYS A C 1
ATOM 686 O O . LYS A 1 87 ? 2.412 5.963 8.154 1.00 69.94 87 LYS A O 1
ATOM 691 N N . LEU A 1 88 ? 3.197 8.017 7.707 1.00 73.44 88 LEU A N 1
ATOM 692 C CA . LEU A 1 88 ? 2.720 8.044 6.326 1.00 73.44 88 LEU A CA 1
ATOM 693 C C . LEU A 1 88 ? 3.583 7.090 5.498 1.00 73.44 88 LEU A C 1
ATOM 695 O O . LEU A 1 88 ? 4.713 7.408 5.133 1.00 73.44 88 LEU A O 1
ATOM 699 N N . MET A 1 89 ? 3.055 5.898 5.238 1.00 73.56 89 MET A N 1
ATOM 700 C CA . MET A 1 89 ? 3.692 4.867 4.417 1.00 73.56 89 MET A CA 1
ATOM 701 C C . MET A 1 89 ? 3.444 5.131 2.928 1.00 73.56 89 MET A C 1
ATOM 703 O O . MET A 1 89 ? 2.970 4.264 2.201 1.00 73.56 89 MET A O 1
ATOM 707 N N . PHE A 1 90 ? 3.706 6.364 2.492 1.00 85.44 90 PHE A N 1
ATOM 708 C CA . PHE A 1 90 ? 3.525 6.763 1.103 1.00 85.44 90 PHE A CA 1
ATOM 709 C C . PHE A 1 90 ? 4.784 6.454 0.311 1.00 85.44 90 PHE A C 1
ATOM 711 O O . PHE A 1 90 ? 5.888 6.844 0.695 1.00 85.44 90 PHE A O 1
ATOM 718 N N . PHE A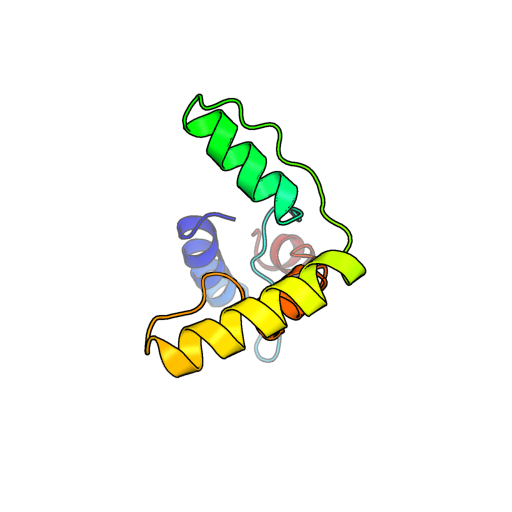 1 91 ? 4.607 5.769 -0.812 1.00 88.31 91 PHE A N 1
ATOM 719 C CA . PHE A 1 91 ? 5.702 5.364 -1.678 1.00 88.31 91 PHE A CA 1
ATOM 720 C C . PHE A 1 91 ? 5.398 5.698 -3.137 1.00 88.31 91 PHE A C 1
ATOM 722 O O . PHE A 1 91 ? 4.254 5.941 -3.519 1.00 88.31 91 PHE A O 1
ATOM 729 N N . SER A 1 92 ? 6.447 5.736 -3.958 1.00 91.38 92 SER A N 1
ATOM 730 C CA . SER A 1 92 ? 6.328 5.975 -5.394 1.00 91.38 92 SER A CA 1
ATOM 731 C C . SER A 1 92 ? 6.743 4.742 -6.181 1.00 91.38 92 SER A C 1
ATOM 733 O O . SER A 1 92 ? 7.897 4.316 -6.127 1.00 91.38 92 SER A O 1
ATOM 735 N N . SER A 1 93 ? 5.809 4.221 -6.973 1.00 93.5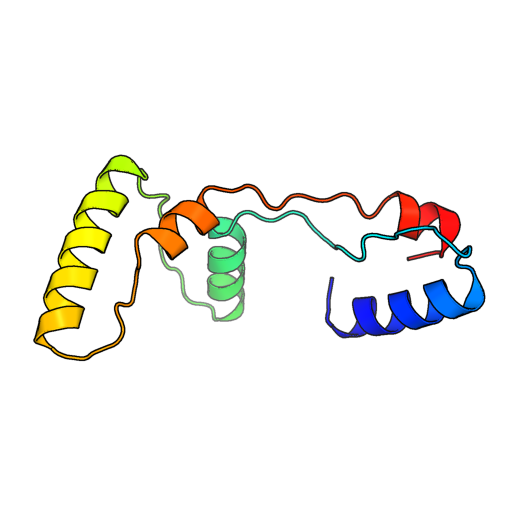0 93 SER A N 1
ATOM 736 C CA . SER A 1 93 ? 6.048 3.133 -7.929 1.00 93.50 93 SER A CA 1
ATOM 737 C C . SER A 1 93 ? 6.531 3.641 -9.291 1.00 93.50 93 SER A C 1
ATOM 739 O O . SER A 1 93 ? 6.621 2.864 -10.235 1.00 93.50 93 SER A O 1
ATOM 741 N N . ALA A 1 94 ? 6.846 4.938 -9.432 1.00 94.19 94 ALA A N 1
ATOM 742 C CA . ALA A 1 94 ? 7.150 5.562 -10.726 1.00 94.19 94 ALA A CA 1
ATOM 743 C C . ALA A 1 94 ? 8.302 4.876 -11.479 1.00 94.19 94 ALA A C 1
ATOM 745 O O . ALA A 1 94 ? 8.267 4.758 -12.702 1.00 94.19 94 ALA A O 1
ATOM 746 N N . LYS A 1 95 ? 9.309 4.386 -10.748 1.00 95.38 95 LYS A N 1
ATOM 747 C CA . LYS A 1 95 ? 10.416 3.623 -11.332 1.00 95.38 95 LYS A CA 1
ATOM 748 C C . LYS A 1 95 ? 9.942 2.298 -11.930 1.00 95.38 95 LYS A C 1
ATOM 750 O O . LYS A 1 95 ? 10.312 1.985 -13.055 1.00 95.38 95 LYS A O 1
ATOM 755 N N . ALA A 1 96 ? 9.117 1.551 -11.194 1.00 94.31 96 ALA A N 1
ATOM 756 C CA . ALA A 1 96 ? 8.553 0.292 -11.668 1.00 94.31 96 ALA A CA 1
ATOM 757 C C . ALA A 1 96 ? 7.692 0.524 -12.918 1.00 94.31 96 ALA A C 1
ATOM 759 O O . ALA A 1 96 ? 7.844 -0.197 -13.897 1.00 94.31 96 ALA A O 1
ATOM 760 N N . LYS A 1 97 ? 6.894 1.601 -12.947 1.00 94.00 97 LYS A N 1
ATOM 761 C CA . LYS A 1 97 ? 6.090 1.954 -14.128 1.00 94.00 97 LYS A CA 1
ATOM 762 C C . LYS A 1 97 ? 6.941 2.216 -15.363 1.00 94.00 97 LYS A C 1
ATOM 764 O O . LYS A 1 97 ? 6.685 1.682 -16.434 1.00 94.00 97 LYS A O 1
ATOM 769 N N . ARG A 1 98 ? 7.983 3.035 -15.205 1.00 95.69 98 ARG A N 1
ATOM 770 C CA . ARG A 1 98 ? 8.844 3.458 -16.315 1.00 95.69 98 ARG A CA 1
ATOM 771 C C . ARG A 1 98 ? 9.726 2.333 -16.853 1.00 95.69 98 ARG A C 1
ATOM 773 O O . ARG A 1 98 ? 9.964 2.285 -18.051 1.00 95.69 98 ARG A O 1
ATOM 780 N N . GLU A 1 99 ? 10.275 1.499 -15.974 1.00 95.44 99 GLU A N 1
ATOM 781 C CA . GLU A 1 99 ? 11.304 0.519 -16.350 1.00 95.44 99 GLU A CA 1
ATOM 782 C C . GLU A 1 99 ? 10.761 -0.897 -16.533 1.00 95.44 99 GLU A C 1
ATOM 784 O O . GLU A 1 99 ? 11.343 -1.657 -17.299 1.00 95.44 99 GLU A O 1
ATOM 789 N N . LEU A 1 100 ? 9.669 -1.249 -15.850 1.00 94.00 100 LEU A N 1
ATOM 790 C CA . LEU A 1 100 ? 9.068 -2.583 -15.910 1.00 94.00 100 LEU A CA 1
ATOM 791 C C . LEU A 1 100 ? 7.708 -2.594 -16.621 1.00 94.00 100 LEU A C 1
ATOM 793 O O . LEU A 1 100 ? 7.230 -3.669 -16.959 1.00 94.00 100 LEU A O 1
ATOM 797 N N . GLY A 1 101 ? 7.074 -1.433 -16.828 1.00 91.44 101 GLY A N 1
ATOM 798 C CA . GLY A 1 101 ? 5.694 -1.357 -17.321 1.00 91.44 101 GLY A CA 1
ATOM 799 C C . GLY A 1 101 ? 4.639 -1.707 -16.263 1.00 91.44 101 GLY A C 1
ATOM 800 O O . GLY A 1 101 ? 3.558 -2.161 -16.622 1.00 91.44 101 GLY A O 1
ATOM 801 N N . TYR A 1 102 ? 4.979 -1.533 -14.979 1.00 89.00 102 TYR A N 1
ATOM 802 C CA . TYR A 1 102 ? 4.110 -1.790 -13.819 1.00 89.00 102 TYR A CA 1
ATOM 803 C C . TYR A 1 102 ? 3.038 -0.708 -13.583 1.00 89.00 102 TYR A C 1
ATOM 805 O O . TYR A 1 102 ? 3.302 0.488 -13.851 1.00 89.00 102 TYR A O 1
#

Secondary structure (DSSP, 8-state):
--HHHHHHHHHHHHHH--TT-----------HHHHHHHHHHHTT------PPPHHHHHHHHHHHHHHHHHHT---SS-HHHHHHHHS------HHHHHHH--